Protein AF-A0A1G8Y0K4-F1 (afdb_monomer_lite)

Sequence (99 aa):
MKITPTVEVKCDCKIPFQSELEHHLEQLISRPENPSNFQTAANLKSLAAVLHHRLIFIKVTHPIKDMRPRLLKKVKQLLNKDLVGTIKGTKNEITLILL

Secondary structure (DSSP, 8-state):
------EEEE-SS--TTHHHHHHHHHHHHH-TTS------HHHHHHHHHHHTT--EEEEEES-GGG--HHHHHHHHHHHT--EEEEEE-STTEEEEEE-

pLDDT: mean 72.32, std 9.12, range [39.97, 83.25]

Structure (mmCIF, N/CA/C/O backbone):
data_AF-A0A1G8Y0K4-F1
#
_entry.id   AF-A0A1G8Y0K4-F1
#
loop_
_atom_site.group_PDB
_atom_site.id
_atom_site.type_symbol
_atom_site.label_atom_id
_atom_site.label_alt_id
_atom_site.label_comp_id
_atom_site.label_asym_id
_atom_site.label_entity_id
_atom_site.label_seq_id
_atom_site.pdbx_PDB_ins_code
_atom_site.Cartn_x
_atom_site.Cartn_y
_atom_site.Cartn_z
_atom_site.occupancy
_atom_site.B_iso_or_equiv
_atom_site.auth_seq_id
_atom_site.auth_comp_id
_atom_site.auth_asym_id
_atom_site.auth_atom_id
_atom_site.pdbx_PDB_model_num
ATOM 1 N N . MET A 1 1 ? 23.669 1.236 -10.462 1.00 39.97 1 MET A N 1
ATOM 2 C CA . MET A 1 1 ? 22.798 2.189 -9.736 1.00 39.97 1 MET A CA 1
ATOM 3 C C . MET A 1 1 ? 21.868 1.403 -8.827 1.00 39.97 1 MET A C 1
ATOM 5 O O . MET A 1 1 ? 21.197 0.508 -9.325 1.00 39.97 1 MET A O 1
ATOM 9 N N . LYS A 1 2 ? 21.847 1.684 -7.518 1.00 42.81 2 LYS A N 1
ATOM 10 C CA . LYS A 1 2 ? 20.784 1.177 -6.636 1.00 42.81 2 LYS A CA 1
ATOM 11 C C . LYS A 1 2 ? 19.544 2.034 -6.893 1.00 42.81 2 LYS A C 1
ATOM 13 O O . LYS A 1 2 ? 19.616 3.246 -6.735 1.00 42.81 2 LYS A O 1
ATOM 18 N N . ILE A 1 3 ? 18.461 1.422 -7.361 1.00 52.12 3 ILE A N 1
ATOM 19 C CA . ILE A 1 3 ? 17.169 2.099 -7.500 1.00 52.12 3 ILE A CA 1
ATOM 20 C C . ILE A 1 3 ? 16.572 2.160 -6.096 1.00 52.12 3 ILE A C 1
ATOM 22 O O . ILE A 1 3 ? 16.275 1.114 -5.518 1.00 52.12 3 ILE A O 1
ATOM 26 N N . THR A 1 4 ? 16.450 3.361 -5.535 1.00 54.88 4 THR A N 1
ATOM 27 C CA . THR A 1 4 ? 15.711 3.572 -4.287 1.00 54.88 4 THR A CA 1
ATOM 28 C C . THR A 1 4 ? 14.223 3.587 -4.633 1.00 54.88 4 THR A C 1
ATOM 30 O O . THR A 1 4 ? 13.824 4.399 -5.471 1.00 54.88 4 THR A O 1
ATOM 33 N N . PRO A 1 5 ? 13.402 2.685 -4.073 1.00 60.75 5 PRO A N 1
ATOM 34 C CA . PRO A 1 5 ? 11.965 2.739 -4.285 1.00 60.75 5 PRO A CA 1
ATOM 35 C C . PRO A 1 5 ? 11.416 3.993 -3.610 1.00 60.75 5 PRO A C 1
ATOM 37 O O . PRO A 1 5 ? 11.795 4.306 -2.488 1.00 60.75 5 PRO A O 1
ATOM 40 N N . THR A 1 6 ? 10.539 4.699 -4.313 1.00 65.81 6 THR A N 1
ATOM 41 C CA . THR A 1 6 ? 9.817 5.859 -3.784 1.00 65.81 6 THR A CA 1
ATOM 42 C C . THR A 1 6 ? 8.343 5.503 -3.721 1.00 65.81 6 THR A C 1
ATOM 44 O O . THR A 1 6 ? 7.821 4.921 -4.683 1.00 65.81 6 THR A O 1
ATOM 47 N N . VAL A 1 7 ? 7.695 5.836 -2.605 1.00 69.56 7 VAL A N 1
ATOM 48 C CA . VAL A 1 7 ? 6.248 5.685 -2.431 1.00 69.56 7 VAL A CA 1
ATOM 49 C C . VAL A 1 7 ? 5.589 7.046 -2.272 1.00 69.56 7 VAL A C 1
ATOM 51 O O . VAL A 1 7 ? 6.026 7.862 -1.474 1.00 69.56 7 VAL A O 1
ATOM 54 N N . GLU A 1 8 ? 4.511 7.273 -3.018 1.00 71.44 8 GLU A N 1
ATOM 55 C CA . GLU A 1 8 ? 3.654 8.452 -2.862 1.00 71.44 8 GLU A CA 1
ATOM 56 C C . GLU A 1 8 ? 2.218 7.984 -2.626 1.00 71.44 8 GLU A C 1
ATOM 58 O O . GLU A 1 8 ? 1.685 7.196 -3.418 1.00 71.44 8 GLU A O 1
ATOM 63 N N . VAL A 1 9 ? 1.594 8.467 -1.547 1.00 73.06 9 VAL A N 1
ATOM 64 C CA . VAL A 1 9 ? 0.190 8.184 -1.223 1.00 73.06 9 VAL A CA 1
ATOM 65 C C . VAL A 1 9 ? -0.660 9.425 -1.502 1.00 73.06 9 VAL A C 1
ATOM 67 O O . VAL A 1 9 ? -0.475 10.461 -0.868 1.00 73.06 9 VAL A O 1
ATOM 70 N N . LYS A 1 10 ? -1.627 9.326 -2.426 1.00 71.19 10 LYS A N 1
ATOM 71 C CA . LYS A 1 10 ? -2.606 10.402 -2.687 1.00 71.19 10 LYS A CA 1
ATOM 72 C C . LYS A 1 10 ? -3.992 10.025 -2.160 1.00 71.19 10 LYS A C 1
ATOM 74 O O . LYS A 1 10 ? -4.531 8.985 -2.539 1.00 71.19 10 LYS A O 1
ATOM 79 N N . CYS A 1 11 ? -4.553 10.892 -1.316 1.00 68.50 11 CYS A N 1
ATOM 80 C CA . CYS A 1 11 ? -5.931 10.868 -0.810 1.00 68.50 11 CYS A CA 1
ATOM 81 C C . CYS A 1 11 ? -6.504 12.293 -0.856 1.00 68.50 11 CYS A C 1
ATOM 83 O O . CYS A 1 11 ? -5.761 13.248 -0.636 1.00 68.50 11 CYS A O 1
ATOM 85 N N . ASP A 1 12 ? -7.825 12.444 -0.987 1.00 67.25 12 ASP A N 1
ATOM 86 C CA . ASP A 1 12 ? -8.538 13.720 -0.758 1.00 67.25 12 ASP A CA 1
ATOM 87 C C . ASP A 1 12 ? -8.577 14.135 0.734 1.00 67.25 12 ASP A C 1
ATOM 89 O O . ASP A 1 12 ? -9.383 14.960 1.162 1.00 67.25 12 ASP A O 1
ATOM 93 N N . CYS A 1 13 ? -7.740 13.518 1.566 1.00 69.06 13 CYS A N 1
ATOM 94 C CA . CYS A 1 13 ? -7.737 13.609 3.014 1.00 69.06 13 CYS A CA 1
ATOM 95 C C . CYS A 1 13 ? -6.305 13.761 3.538 1.00 69.06 13 CYS A C 1
ATOM 97 O O . CYS A 1 13 ? -5.371 13.168 2.999 1.00 69.06 13 CYS A O 1
ATOM 99 N N . LYS A 1 14 ? -6.122 14.519 4.627 1.00 70.81 14 LYS A N 1
ATOM 100 C CA . LYS A 1 14 ? -4.835 14.553 5.333 1.00 70.81 14 LYS A CA 1
ATOM 101 C C . LYS A 1 14 ? -4.687 13.280 6.161 1.00 70.81 14 LYS A C 1
ATOM 103 O O . LYS A 1 14 ? -5.452 13.070 7.100 1.00 70.81 14 LYS A O 1
ATOM 108 N N . ILE A 1 15 ? -3.700 12.450 5.827 1.00 78.00 15 ILE A N 1
ATOM 109 C CA . ILE A 1 15 ? -3.330 11.280 6.628 1.00 78.00 15 ILE A CA 1
ATOM 110 C C . ILE A 1 15 ? -2.382 11.770 7.738 1.00 78.00 15 ILE A C 1
ATOM 112 O O . ILE A 1 15 ? -1.289 12.241 7.426 1.00 78.00 15 ILE A O 1
ATOM 116 N N . PRO A 1 16 ? -2.756 11.679 9.028 1.00 72.31 16 PRO A N 1
ATOM 117 C CA . PRO A 1 16 ? -1.987 12.288 10.120 1.00 72.31 16 PRO A CA 1
ATOM 118 C C . PRO A 1 16 ? -0.575 11.705 10.311 1.00 72.31 16 PRO A C 1
ATOM 120 O O . PRO A 1 16 ? 0.262 12.337 10.943 1.00 72.31 16 PRO A O 1
ATOM 123 N N . PHE A 1 17 ? -0.293 10.535 9.737 1.00 77.25 17 PHE A N 1
ATOM 124 C CA . PHE A 1 17 ? 1.000 9.842 9.779 1.00 77.25 17 PHE A CA 1
ATOM 125 C C . PHE A 1 17 ? 1.461 9.433 8.367 1.00 77.25 17 PHE A C 1
ATOM 127 O O . PHE A 1 17 ? 2.040 8.366 8.170 1.00 77.25 17 PHE A O 1
ATOM 134 N N . GLN A 1 18 ? 1.182 10.273 7.360 1.00 79.88 18 GLN A N 1
ATOM 135 C CA . GLN A 1 18 ? 1.498 9.989 5.954 1.00 79.88 18 GLN A CA 1
ATOM 136 C C . GLN A 1 18 ? 2.957 9.556 5.742 1.00 79.88 18 GLN A C 1
ATOM 138 O O . GLN A 1 18 ? 3.195 8.527 5.119 1.00 79.88 18 GLN A O 1
ATOM 143 N N . SER A 1 19 ? 3.921 10.281 6.314 1.00 82.00 19 SER A N 1
ATOM 144 C CA . SER A 1 19 ? 5.348 9.970 6.157 1.00 82.00 19 SER A CA 1
ATOM 145 C C . SER A 1 19 ? 5.745 8.627 6.785 1.00 82.00 19 SER A C 1
ATOM 147 O O . SER A 1 19 ? 6.596 7.922 6.250 1.00 82.00 19 SER A O 1
ATOM 149 N N . GLU A 1 20 ? 5.118 8.237 7.899 1.00 79.81 20 GLU A N 1
ATOM 150 C CA . GLU A 1 20 ? 5.347 6.933 8.542 1.00 79.81 20 GLU A CA 1
ATOM 151 C C . GLU A 1 20 ? 4.762 5.794 7.694 1.00 79.81 20 GLU A C 1
ATOM 153 O O . GLU A 1 20 ? 5.395 4.751 7.518 1.00 79.81 20 GLU A O 1
ATOM 158 N N . LEU A 1 21 ? 3.574 6.014 7.117 1.00 79.38 21 LEU A N 1
ATOM 159 C CA . LEU A 1 21 ? 2.934 5.081 6.192 1.00 79.38 21 LEU A CA 1
ATOM 160 C C . LEU A 1 21 ? 3.772 4.885 4.921 1.00 79.38 21 LEU A C 1
ATOM 162 O O . LEU A 1 21 ? 4.002 3.746 4.517 1.00 79.38 21 LEU A O 1
ATOM 166 N N . GLU A 1 22 ? 4.244 5.974 4.312 1.00 80.12 22 GLU A N 1
ATOM 167 C CA . GLU A 1 22 ? 5.122 5.943 3.136 1.00 80.12 22 GLU A CA 1
ATOM 168 C C . GLU A 1 22 ? 6.415 5.187 3.444 1.00 80.12 22 GLU A C 1
ATOM 170 O O . GLU A 1 22 ? 6.755 4.244 2.729 1.00 80.12 22 GLU A O 1
ATOM 175 N N . HIS A 1 23 ? 7.070 5.497 4.567 1.00 81.88 23 HIS A N 1
ATOM 176 C CA . HIS A 1 23 ? 8.283 4.802 4.991 1.00 81.88 23 HIS A CA 1
ATOM 177 C C . HIS A 1 23 ? 8.059 3.297 5.195 1.00 81.88 23 HIS A C 1
ATOM 179 O O . HIS A 1 23 ? 8.862 2.463 4.768 1.00 81.88 23 HIS A O 1
ATOM 185 N N . HIS A 1 24 ? 6.949 2.920 5.829 1.00 80.38 24 HIS A N 1
ATOM 186 C CA . HIS A 1 24 ? 6.609 1.521 6.045 1.00 80.38 24 HIS A CA 1
ATOM 187 C C . HIS A 1 24 ? 6.337 0.778 4.726 1.00 80.38 24 HIS A C 1
ATOM 189 O O . HIS A 1 24 ? 6.822 -0.340 4.528 1.00 80.38 24 HIS A O 1
ATOM 195 N N . LEU A 1 25 ? 5.613 1.405 3.794 1.00 78.81 25 LEU A N 1
ATOM 196 C CA . LEU A 1 25 ? 5.376 0.861 2.455 1.00 78.81 25 LEU A CA 1
ATOM 197 C C . LEU A 1 25 ? 6.684 0.717 1.665 1.00 78.81 25 LEU A C 1
ATOM 199 O O . LEU A 1 25 ? 6.903 -0.323 1.043 1.00 78.81 25 LEU A O 1
ATOM 203 N N . GLU A 1 26 ? 7.588 1.696 1.736 1.00 78.56 26 GLU A N 1
ATOM 204 C CA . GLU A 1 26 ? 8.921 1.614 1.129 1.00 78.56 26 GLU A CA 1
ATOM 205 C C . GLU A 1 26 ? 9.733 0.443 1.686 1.00 78.56 26 GLU A C 1
ATOM 207 O O . GLU A 1 26 ? 10.362 -0.295 0.919 1.00 78.56 26 GLU A O 1
ATOM 212 N N . GLN A 1 27 ? 9.688 0.214 3.003 1.00 78.06 27 GLN A N 1
ATOM 213 C CA . GLN A 1 27 ? 10.331 -0.948 3.618 1.00 78.06 27 GLN A CA 1
ATOM 214 C C . GLN A 1 27 ? 9.702 -2.266 3.151 1.00 78.06 27 GLN A C 1
ATOM 216 O O . GLN A 1 27 ? 10.436 -3.200 2.822 1.00 78.06 27 GLN A O 1
ATOM 221 N N . LEU A 1 28 ? 8.369 -2.341 3.060 1.00 76.12 28 LEU A N 1
ATOM 222 C CA . LEU A 1 28 ? 7.655 -3.519 2.557 1.00 76.12 28 LEU A CA 1
ATOM 223 C C . LEU A 1 28 ? 8.000 -3.837 1.096 1.00 76.12 28 LEU A C 1
ATOM 225 O O . LEU A 1 28 ? 8.152 -5.008 0.748 1.00 76.12 28 LEU A O 1
ATOM 229 N N . ILE A 1 29 ? 8.132 -2.814 0.251 1.00 74.56 29 ILE A N 1
ATOM 230 C CA . ILE A 1 29 ? 8.496 -2.959 -1.165 1.00 74.56 29 ILE A CA 1
ATOM 231 C C . ILE A 1 29 ? 9.966 -3.366 -1.300 1.00 74.56 29 ILE A C 1
ATOM 233 O O . ILE A 1 29 ? 10.283 -4.282 -2.054 1.00 74.56 29 ILE A O 1
ATOM 237 N N . SER A 1 30 ? 10.858 -2.731 -0.536 1.00 74.94 30 SER A N 1
ATOM 238 C CA . SER A 1 30 ? 1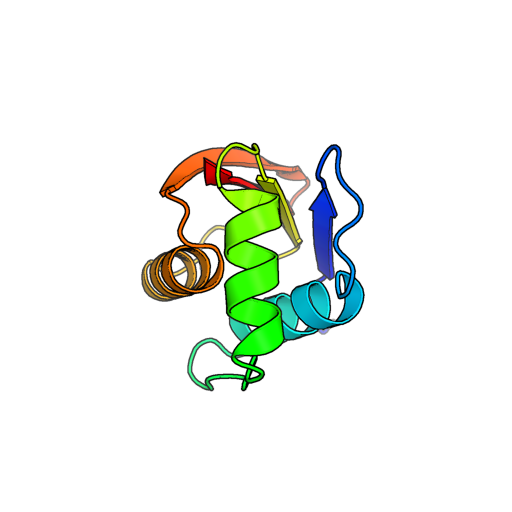2.299 -3.009 -0.568 1.00 74.94 30 SER A CA 1
ATOM 239 C C . SER A 1 30 ? 12.658 -4.379 0.007 1.00 74.94 30 SER A C 1
ATOM 241 O O . SER A 1 30 ? 13.625 -5.007 -0.424 1.00 74.94 30 SER A O 1
ATOM 243 N N . ARG A 1 31 ? 11.941 -4.816 1.049 1.00 72.06 31 ARG A N 1
ATOM 244 C CA . ARG A 1 31 ? 12.249 -6.009 1.851 1.00 72.06 31 ARG A CA 1
ATOM 245 C C . ARG A 1 31 ? 10.957 -6.738 2.251 1.00 72.06 31 ARG A C 1
ATOM 247 O O . ARG A 1 31 ? 10.625 -6.796 3.432 1.00 72.06 31 ARG A O 1
ATOM 254 N N . PRO A 1 32 ? 10.243 -7.370 1.303 1.00 63.75 32 PRO A N 1
ATOM 255 C CA . PRO A 1 32 ? 8.965 -8.033 1.576 1.00 63.75 32 PRO A CA 1
ATOM 256 C C . PRO A 1 32 ? 9.076 -9.223 2.544 1.00 63.75 32 PRO A C 1
ATOM 258 O O . PRO A 1 32 ? 8.066 -9.633 3.118 1.00 63.75 32 PRO A O 1
ATOM 261 N N . GLU A 1 33 ? 10.281 -9.767 2.739 1.00 63.53 33 GLU A N 1
ATOM 262 C CA . GLU A 1 33 ? 10.604 -10.832 3.702 1.00 63.53 33 GLU A CA 1
ATOM 263 C C . GLU A 1 33 ? 10.564 -10.334 5.160 1.00 63.53 33 GLU A C 1
ATOM 265 O O . GLU A 1 33 ? 10.321 -11.120 6.070 1.00 63.53 33 GLU A O 1
ATOM 270 N N . ASN A 1 34 ? 10.768 -9.032 5.393 1.00 59.69 34 ASN A N 1
ATOM 271 C CA . ASN A 1 34 ? 10.940 -8.472 6.728 1.00 59.69 34 ASN A CA 1
ATOM 272 C C . ASN A 1 34 ? 9.723 -7.603 7.080 1.00 59.69 34 ASN A C 1
ATOM 274 O O . ASN A 1 34 ? 9.510 -6.570 6.439 1.00 59.69 34 ASN A O 1
ATOM 278 N N . PRO A 1 35 ? 8.864 -8.011 8.030 1.00 54.62 35 PRO A N 1
ATOM 279 C CA . PRO A 1 35 ? 7.768 -7.168 8.468 1.00 54.62 35 PRO A CA 1
ATOM 280 C C . PRO A 1 35 ? 8.362 -5.961 9.194 1.00 54.62 35 PRO A C 1
ATOM 282 O O . PRO A 1 35 ? 8.790 -6.041 10.338 1.00 54.62 35 PRO A O 1
ATOM 285 N N . SER A 1 36 ? 8.411 -4.829 8.499 1.00 55.84 36 SER A N 1
ATOM 286 C CA . SER A 1 36 ? 8.488 -3.536 9.161 1.00 55.84 36 SER A CA 1
ATOM 287 C C . SER A 1 36 ? 7.325 -3.450 10.161 1.00 55.84 36 SER A C 1
ATOM 289 O O . SER A 1 36 ? 6.222 -3.922 9.884 1.00 55.84 36 SER A O 1
ATOM 291 N N . ASN A 1 37 ? 7.557 -2.920 11.354 1.00 59.44 37 ASN A N 1
ATOM 292 C CA . ASN A 1 37 ? 6.512 -2.823 12.365 1.00 59.44 37 ASN A CA 1
ATOM 293 C C . ASN A 1 37 ? 5.772 -1.494 12.192 1.00 59.44 37 ASN A C 1
ATOM 295 O O . ASN A 1 37 ? 6.125 -0.509 12.829 1.00 59.44 37 ASN A O 1
ATOM 299 N N . PHE A 1 38 ? 4.719 -1.465 11.367 1.00 65.38 38 PHE A N 1
ATOM 300 C CA . PHE A 1 38 ? 3.697 -0.412 11.452 1.00 65.38 38 PHE A CA 1
ATOM 301 C C . PHE A 1 38 ? 2.838 -0.688 12.688 1.00 65.38 38 PHE A C 1
ATOM 303 O O . PHE A 1 38 ? 1.754 -1.263 12.607 1.00 65.38 38 PHE A O 1
ATOM 310 N N . GLN A 1 39 ? 3.403 -0.431 13.867 1.00 60.72 39 GLN A N 1
ATOM 311 C CA . GLN A 1 39 ? 2.869 -0.927 15.133 1.00 60.72 39 GLN A CA 1
ATOM 312 C C . GLN A 1 39 ? 2.579 0.197 16.118 1.00 60.72 39 GLN A C 1
ATOM 314 O O . GLN A 1 39 ? 3.126 0.252 17.215 1.00 60.72 39 GLN A O 1
ATOM 319 N N . THR A 1 40 ? 1.580 1.009 15.798 1.00 63.53 40 THR A N 1
ATOM 320 C CA . THR A 1 40 ? 0.678 1.443 16.865 1.00 63.53 40 THR A CA 1
ATOM 321 C C . THR A 1 40 ? -0.748 1.048 16.497 1.00 63.53 40 THR A C 1
ATOM 323 O O . THR A 1 40 ? -1.251 1.327 15.408 1.00 63.53 40 THR A O 1
ATOM 326 N N . ALA A 1 41 ? -1.430 0.366 17.421 1.00 59.97 41 ALA A N 1
ATOM 327 C CA . ALA A 1 41 ? -2.845 0.024 17.266 1.00 59.97 41 ALA A CA 1
ATOM 328 C C . ALA A 1 41 ? -3.717 1.284 17.073 1.00 59.97 41 ALA A C 1
ATOM 330 O O . ALA A 1 41 ? -4.764 1.227 16.428 1.00 59.97 41 ALA A O 1
ATOM 331 N N . ALA A 1 42 ? -3.256 2.426 17.597 1.00 64.38 42 ALA A N 1
ATOM 332 C CA . ALA A 1 42 ? -3.847 3.740 17.381 1.00 64.38 42 ALA A CA 1
ATOM 333 C C . ALA A 1 42 ? -3.746 4.195 15.912 1.00 64.38 42 ALA A C 1
ATOM 335 O O . ALA A 1 42 ? -4.758 4.628 15.353 1.00 64.38 42 ALA A O 1
ATOM 336 N N . ASN A 1 43 ? -2.586 4.030 15.261 1.00 72.69 43 ASN A N 1
ATOM 337 C CA . ASN A 1 43 ? -2.412 4.382 13.849 1.00 72.69 43 ASN A CA 1
ATOM 338 C C . ASN A 1 43 ? -3.260 3.483 12.951 1.00 72.69 43 ASN A C 1
ATOM 340 O O . ASN A 1 43 ? -3.924 3.997 12.064 1.00 72.69 43 ASN A O 1
ATOM 344 N N . LEU A 1 44 ? -3.335 2.172 13.213 1.00 70.62 44 LEU A N 1
ATOM 345 C CA . LEU A 1 44 ? -4.158 1.250 12.413 1.00 70.62 44 LEU A CA 1
ATOM 346 C C . LEU A 1 44 ? -5.659 1.566 12.482 1.00 70.62 44 LEU A C 1
ATOM 348 O O . LEU A 1 44 ? -6.325 1.604 11.449 1.00 70.62 44 LEU A O 1
ATOM 352 N N . LYS A 1 45 ? -6.201 1.837 13.678 1.00 71.44 45 LYS A N 1
ATOM 353 C CA . LYS A 1 45 ? -7.613 2.237 13.827 1.00 71.44 45 LYS A CA 1
ATOM 354 C C . LYS A 1 45 ? -7.899 3.571 13.137 1.00 71.44 45 LYS A C 1
ATOM 356 O O . LYS A 1 45 ? -8.909 3.702 12.451 1.00 71.44 45 LYS A O 1
ATOM 361 N N . SER A 1 46 ? -6.994 4.537 13.287 1.00 74.56 46 SER A N 1
ATOM 362 C CA . SER A 1 46 ? -7.114 5.851 12.649 1.00 74.56 46 SER A CA 1
ATOM 363 C C . SER A 1 46 ? -6.994 5.752 11.126 1.00 74.56 46 SER A C 1
ATOM 365 O O . SER A 1 46 ? -7.748 6.396 10.404 1.00 74.56 46 SER A O 1
ATOM 367 N N . LEU A 1 47 ? -6.103 4.890 10.631 1.00 77.31 47 LEU A N 1
ATOM 368 C CA . LEU A 1 47 ? -5.915 4.603 9.213 1.00 77.31 47 LEU A CA 1
ATOM 369 C C . LEU A 1 47 ? -7.183 4.002 8.613 1.00 77.31 47 LEU A C 1
ATOM 371 O O . LEU A 1 47 ? -7.696 4.514 7.623 1.00 77.31 47 LEU A O 1
ATOM 375 N N . ALA A 1 48 ? -7.725 2.966 9.256 1.00 74.31 48 ALA A N 1
ATOM 376 C CA . ALA A 1 48 ? -8.962 2.329 8.829 1.00 74.31 48 ALA A CA 1
ATOM 377 C C . ALA A 1 48 ? -10.124 3.333 8.782 1.00 74.31 48 ALA A C 1
ATOM 379 O O . ALA A 1 48 ? -10.848 3.367 7.792 1.00 74.31 48 ALA A O 1
ATOM 380 N N . ALA A 1 49 ? -10.266 4.196 9.794 1.00 76.00 49 ALA A N 1
ATOM 381 C CA . ALA A 1 49 ? -11.316 5.215 9.831 1.00 76.00 49 ALA A CA 1
ATOM 382 C C . ALA A 1 49 ? -11.181 6.260 8.707 1.00 76.00 49 ALA A C 1
ATOM 384 O O . ALA A 1 49 ? -12.169 6.600 8.059 1.00 76.00 49 ALA A O 1
ATOM 385 N N . VAL A 1 50 ? -9.964 6.747 8.444 1.00 75.88 50 VAL A N 1
ATOM 386 C CA . VAL A 1 50 ? -9.701 7.747 7.394 1.00 75.88 50 VAL A CA 1
ATOM 387 C C . VAL A 1 50 ? -9.905 7.157 5.995 1.00 75.88 50 VAL A C 1
ATOM 389 O O . VAL A 1 50 ? -10.398 7.839 5.094 1.00 75.88 50 VAL A O 1
ATOM 392 N N . LEU A 1 51 ? -9.555 5.884 5.811 1.00 77.75 51 LEU A N 1
ATOM 393 C CA . LEU A 1 51 ? -9.541 5.237 4.506 1.00 77.75 51 LEU A CA 1
ATOM 394 C C . LEU A 1 51 ? -10.826 4.479 4.158 1.00 77.75 51 LEU A C 1
ATOM 396 O O . LEU A 1 51 ? -11.037 4.230 2.977 1.00 77.75 51 LEU A O 1
ATOM 400 N N . HIS A 1 52 ? -11.694 4.133 5.116 1.00 74.50 52 HIS A N 1
ATOM 401 C CA . HIS A 1 52 ? -12.813 3.187 4.942 1.00 74.50 52 HIS A CA 1
ATOM 402 C C . HIS A 1 52 ? -13.610 3.355 3.631 1.00 74.50 52 HIS A C 1
ATOM 404 O O . HIS A 1 52 ? -13.861 2.377 2.938 1.00 74.50 52 HIS A O 1
ATOM 410 N N . HIS A 1 53 ? -13.915 4.591 3.220 1.00 71.94 53 HIS A N 1
ATOM 411 C CA . HIS A 1 53 ? -14.677 4.888 1.994 1.00 71.94 53 HIS A CA 1
ATOM 412 C C . HIS A 1 53 ? -13.900 5.694 0.942 1.00 71.94 53 HIS A C 1
ATOM 414 O O . HIS A 1 53 ? -14.498 6.381 0.115 1.00 71.94 53 HIS A O 1
ATOM 420 N N . ARG A 1 54 ? -12.565 5.684 0.990 1.00 76.38 54 ARG A N 1
ATOM 421 C CA . ARG A 1 54 ? -11.723 6.515 0.118 1.00 76.38 54 ARG A CA 1
ATOM 422 C C . ARG A 1 54 ? -10.986 5.689 -0.924 1.00 76.38 54 ARG A C 1
ATOM 424 O O . ARG A 1 54 ? -10.513 4.596 -0.629 1.00 76.38 54 ARG A O 1
AT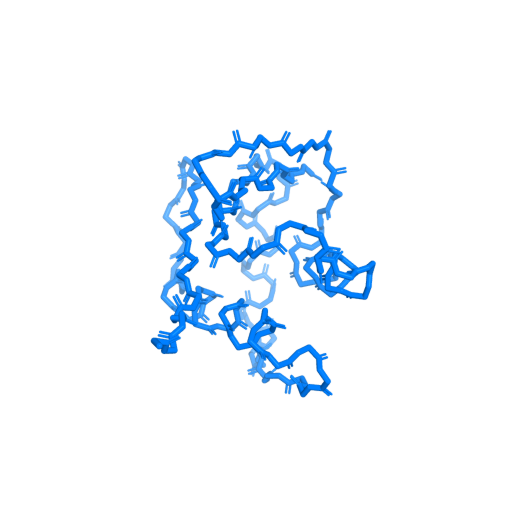OM 431 N N . LEU A 1 55 ? -10.861 6.243 -2.125 1.00 77.69 55 LEU A N 1
ATOM 432 C CA . LEU A 1 55 ? -9.925 5.747 -3.128 1.00 77.69 55 LEU A CA 1
ATOM 433 C C . LEU A 1 55 ? -8.507 6.124 -2.706 1.00 77.69 55 LEU A C 1
ATOM 435 O O . LEU A 1 55 ? -8.261 7.263 -2.306 1.00 77.69 55 LEU A O 1
ATOM 439 N N . ILE A 1 56 ? -7.587 5.168 -2.794 1.00 77.31 56 ILE A N 1
ATOM 440 C CA . ILE A 1 56 ? -6.177 5.388 -2.472 1.00 77.31 56 ILE A CA 1
ATOM 441 C C . ILE A 1 56 ? -5.337 5.078 -3.691 1.00 77.31 56 ILE A C 1
ATOM 443 O O . ILE A 1 56 ? -5.460 4.008 -4.289 1.00 77.31 56 ILE A O 1
ATOM 447 N N . PHE A 1 57 ? -4.433 5.999 -3.999 1.00 80.19 57 PHE A N 1
ATOM 448 C CA . PHE A 1 57 ? -3.427 5.815 -5.028 1.00 80.19 57 PHE A CA 1
ATOM 449 C C . PHE A 1 57 ? -2.070 5.638 -4.364 1.00 80.19 57 PHE A C 1
ATOM 451 O O . PHE A 1 57 ? -1.624 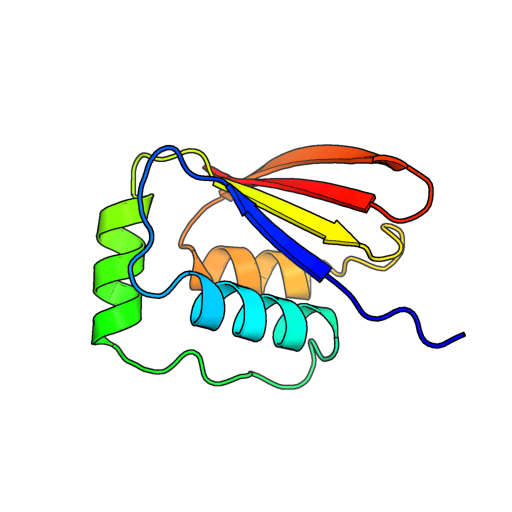6.523 -3.635 1.00 80.19 57 PHE A O 1
ATOM 458 N N . ILE A 1 58 ? -1.420 4.506 -4.628 1.00 79.50 58 ILE A N 1
ATOM 459 C CA . ILE A 1 58 ? -0.051 4.243 -4.177 1.00 79.50 58 ILE A CA 1
ATOM 460 C C . ILE A 1 58 ? 0.840 4.194 -5.400 1.00 79.50 58 ILE A C 1
ATOM 462 O O . ILE A 1 58 ? 0.772 3.245 -6.184 1.00 79.50 58 ILE A O 1
ATOM 466 N N . LYS A 1 59 ? 1.679 5.211 -5.571 1.00 80.75 59 LYS A N 1
ATOM 467 C CA . LYS A 1 59 ? 2.711 5.200 -6.603 1.00 80.75 59 LYS A CA 1
ATOM 468 C C . LYS A 1 59 ? 3.916 4.424 -6.087 1.00 80.75 59 LYS A C 1
ATOM 470 O O . LYS A 1 59 ? 4.378 4.685 -4.984 1.00 80.75 59 LYS A O 1
ATOM 475 N N . VAL A 1 60 ? 4.414 3.483 -6.880 1.00 76.25 60 VAL A N 1
ATOM 476 C CA . VAL A 1 60 ? 5.594 2.675 -6.572 1.00 76.25 60 VAL A CA 1
ATOM 477 C C . VAL A 1 60 ? 6.554 2.732 -7.750 1.00 76.25 60 VAL A C 1
ATOM 479 O O . VAL A 1 60 ? 6.192 2.371 -8.872 1.00 76.25 60 VAL A O 1
ATOM 482 N N . THR A 1 61 ? 7.792 3.142 -7.488 1.00 74.38 61 THR A N 1
ATOM 483 C CA . THR A 1 61 ? 8.870 3.152 -8.487 1.00 74.38 61 THR A CA 1
ATOM 484 C C . THR A 1 61 ? 9.682 1.854 -8.397 1.00 74.38 61 THR A C 1
ATOM 486 O O . THR A 1 61 ? 10.784 1.819 -7.844 1.00 74.38 61 THR A O 1
ATOM 489 N N . HIS A 1 62 ? 9.117 0.747 -8.888 1.00 67.12 62 HIS A N 1
ATOM 490 C CA . HIS A 1 62 ? 9.785 -0.554 -8.948 1.00 67.12 62 HIS A CA 1
ATOM 491 C C . HIS A 1 62 ? 9.426 -1.341 -10.226 1.00 67.12 62 HIS A C 1
ATOM 493 O O . HIS A 1 62 ? 8.329 -1.164 -10.762 1.00 67.12 62 HIS A O 1
ATOM 499 N N . PRO A 1 63 ? 10.309 -2.226 -10.740 1.00 57.94 63 PRO A N 1
ATOM 500 C CA . PRO A 1 63 ? 10.002 -3.043 -11.912 1.00 57.94 63 PRO A CA 1
ATOM 501 C C . PRO A 1 63 ? 8.753 -3.907 -11.674 1.00 57.94 63 PRO A C 1
ATOM 503 O O . PRO A 1 63 ? 8.747 -4.813 -10.845 1.00 57.94 63 PRO A O 1
ATOM 506 N N . ILE A 1 64 ? 7.687 -3.641 -12.435 1.00 54.06 64 ILE A N 1
ATOM 507 C CA . ILE A 1 64 ? 6.363 -4.279 -12.281 1.00 54.06 64 ILE A CA 1
ATOM 508 C C . ILE A 1 64 ? 6.426 -5.807 -12.382 1.00 54.06 64 ILE A C 1
ATOM 510 O O . ILE A 1 64 ? 5.631 -6.495 -11.744 1.00 54.06 64 ILE A O 1
ATOM 514 N N . LYS A 1 65 ? 7.382 -6.345 -13.152 1.00 55.19 65 LYS A N 1
ATOM 515 C CA . LYS A 1 65 ? 7.550 -7.796 -13.323 1.00 55.19 65 LYS A CA 1
ATOM 516 C C . LYS A 1 65 ? 7.758 -8.539 -11.997 1.00 55.19 65 LYS A C 1
ATOM 518 O O . LYS A 1 65 ? 7.441 -9.721 -11.940 1.00 55.19 65 LYS A O 1
ATOM 523 N N . ASP A 1 66 ? 8.198 -7.845 -10.946 1.00 56.19 66 ASP A N 1
ATOM 524 C CA . ASP A 1 66 ? 8.529 -8.440 -9.651 1.00 56.19 66 ASP A CA 1
ATOM 525 C C . ASP A 1 66 ? 7.567 -8.057 -8.518 1.00 56.19 66 ASP A C 1
ATOM 527 O O . ASP A 1 66 ? 7.843 -8.358 -7.353 1.00 56.19 66 ASP A O 1
ATOM 531 N N . MET A 1 67 ? 6.422 -7.420 -8.804 1.00 63.25 67 MET A N 1
ATOM 532 C CA . MET A 1 67 ? 5.448 -7.095 -7.756 1.00 63.25 67 MET A CA 1
ATOM 533 C C . MET A 1 67 ? 4.714 -8.370 -7.304 1.00 63.25 67 MET A C 1
ATOM 535 O O . MET A 1 67 ? 3.659 -8.746 -7.810 1.00 63.25 67 MET A O 1
ATOM 539 N N . ARG A 1 68 ? 5.336 -9.094 -6.367 1.00 67.25 68 ARG A N 1
ATOM 540 C CA . ARG A 1 68 ? 4.903 -10.426 -5.923 1.00 67.25 68 ARG A CA 1
ATOM 541 C C . ARG A 1 68 ? 3.500 -10.369 -5.293 1.00 67.25 68 ARG A C 1
ATOM 543 O O . ARG A 1 68 ? 3.248 -9.476 -4.482 1.00 67.25 68 ARG A O 1
ATOM 550 N N . PRO A 1 69 ? 2.637 -11.384 -5.498 1.00 72.00 69 PRO A N 1
ATOM 551 C CA . PRO A 1 69 ? 1.322 -11.488 -4.844 1.00 72.00 69 PRO A CA 1
ATOM 552 C C . PRO A 1 69 ? 1.351 -11.314 -3.314 1.00 72.00 69 PRO A C 1
ATOM 554 O O . PRO A 1 69 ? 0.400 -10.823 -2.709 1.00 72.00 69 PRO A O 1
ATOM 557 N N . ARG A 1 70 ? 2.472 -11.672 -2.671 1.00 72.81 70 ARG A N 1
ATOM 558 C CA . ARG A 1 70 ? 2.695 -11.472 -1.230 1.00 72.81 70 ARG A CA 1
ATOM 559 C C . ARG A 1 70 ? 2.701 -9.994 -0.821 1.00 72.81 70 ARG A C 1
ATOM 561 O O . ARG A 1 70 ? 2.169 -9.677 0.237 1.00 72.81 70 ARG A O 1
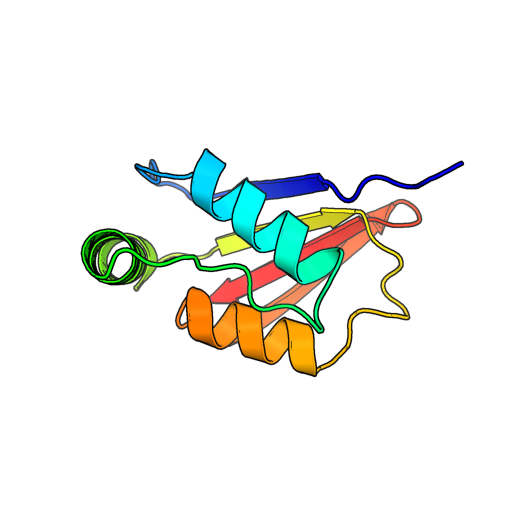ATOM 568 N N . LEU A 1 71 ? 3.277 -9.108 -1.637 1.00 74.62 71 LEU A N 1
ATOM 569 C CA . LEU A 1 71 ? 3.297 -7.667 -1.371 1.00 74.62 71 LEU A CA 1
ATOM 570 C C . LEU A 1 71 ? 1.878 -7.100 -1.437 1.00 74.62 71 LEU A C 1
ATOM 572 O O . LEU A 1 71 ? 1.452 -6.428 -0.505 1.00 74.62 71 LEU A O 1
ATOM 576 N N . LEU A 1 72 ? 1.121 -7.455 -2.479 1.00 75.56 72 LEU A N 1
ATOM 577 C CA . LEU A 1 72 ? -0.277 -7.041 -2.624 1.00 75.56 72 LEU A CA 1
ATOM 578 C C . LEU A 1 72 ? -1.132 -7.504 -1.439 1.00 75.56 72 LEU A C 1
ATOM 580 O O . LEU A 1 72 ? -1.918 -6.726 -0.908 1.00 75.56 72 LEU A O 1
ATOM 584 N N . LYS A 1 73 ? -0.924 -8.737 -0.958 1.00 78.44 73 LYS A N 1
ATOM 585 C CA . LYS A 1 73 ? -1.604 -9.248 0.240 1.00 78.44 73 LYS A CA 1
ATOM 586 C C . LYS A 1 73 ? -1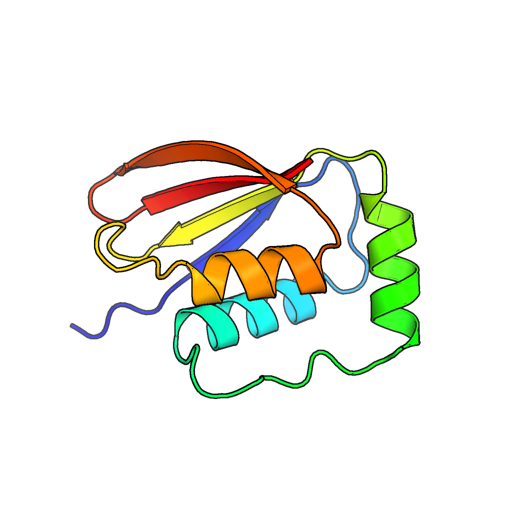.272 -8.428 1.493 1.00 78.44 73 LYS A C 1
ATOM 588 O O . LYS A 1 73 ? -2.178 -8.133 2.265 1.00 78.44 73 LYS A O 1
ATOM 593 N N . LYS A 1 74 ? -0.006 -8.040 1.688 1.00 77.69 74 LYS A N 1
ATOM 594 C CA . LYS A 1 74 ? 0.415 -7.206 2.828 1.00 77.69 74 LYS A CA 1
ATOM 595 C C . LYS A 1 74 ? -0.143 -5.784 2.744 1.00 77.69 74 LYS A C 1
ATOM 597 O O . LYS A 1 74 ? -0.641 -5.280 3.742 1.00 77.69 74 LYS A O 1
ATOM 602 N N . VAL A 1 75 ? -0.123 -5.170 1.560 1.00 78.19 75 VAL A N 1
ATOM 603 C CA . VAL A 1 75 ? -0.718 -3.843 1.324 1.00 78.19 75 VAL A CA 1
ATOM 604 C C . VAL A 1 75 ? -2.225 -3.877 1.594 1.00 78.19 75 VAL A C 1
ATOM 606 O O . VAL A 1 75 ? -2.732 -3.017 2.310 1.00 78.19 75 VAL A O 1
ATOM 609 N N . LYS A 1 76 ? -2.925 -4.920 1.121 1.00 78.75 76 LYS A N 1
ATOM 610 C CA . LYS A 1 76 ? -4.343 -5.154 1.430 1.00 78.75 76 LYS A CA 1
ATOM 611 C C . LYS A 1 76 ? -4.590 -5.292 2.932 1.00 78.75 76 LYS A C 1
ATOM 613 O O . LYS A 1 76 ? -5.515 -4.680 3.441 1.00 78.75 76 LYS A O 1
ATOM 618 N N . GLN A 1 77 ? -3.779 -6.070 3.649 1.00 79.25 77 GLN A N 1
ATOM 619 C CA . GLN A 1 77 ? -3.920 -6.238 5.102 1.00 79.25 77 GLN A CA 1
ATOM 620 C C . GLN A 1 77 ? -3.685 -4.935 5.873 1.00 79.25 77 GLN A C 1
ATOM 622 O O . GLN A 1 77 ? -4.400 -4.662 6.830 1.00 79.25 77 GLN A O 1
ATOM 627 N N . LEU A 1 78 ? -2.700 -4.139 5.454 1.00 78.06 78 LEU A N 1
ATOM 628 C CA . LEU A 1 78 ? -2.354 -2.874 6.098 1.00 78.06 78 LEU A CA 1
ATOM 629 C C . LEU A 1 78 ? -3.446 -1.817 5.911 1.00 78.06 78 LEU A C 1
ATOM 6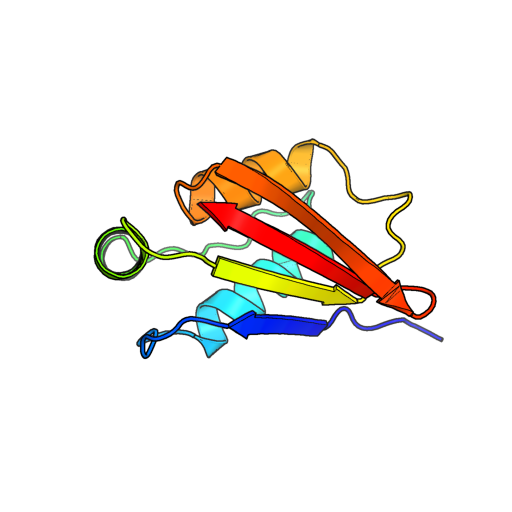31 O O . LEU A 1 78 ? -3.817 -1.130 6.858 1.00 78.06 78 LEU A O 1
ATOM 635 N N . LEU A 1 79 ? -3.933 -1.672 4.679 1.00 78.94 79 LEU A N 1
ATOM 636 C CA . LEU A 1 79 ? -4.877 -0.616 4.312 1.00 78.94 79 LEU A CA 1
ATOM 637 C C . LEU A 1 79 ? -6.335 -1.058 4.418 1.00 78.94 79 LEU A C 1
ATOM 639 O O . LEU A 1 79 ? -7.227 -0.222 4.311 1.00 78.94 79 LEU A O 1
ATOM 643 N N . ASN A 1 80 ? -6.567 -2.356 4.625 1.00 79.00 80 ASN A N 1
ATOM 644 C CA . ASN A 1 80 ? -7.873 -3.003 4.581 1.00 79.00 80 ASN A CA 1
ATOM 645 C C . ASN A 1 80 ? -8.666 -2.639 3.313 1.00 79.00 80 ASN A C 1
ATOM 647 O O . ASN A 1 80 ? -9.850 -2.317 3.384 1.00 79.00 80 ASN A O 1
ATOM 651 N N . LYS A 1 81 ? -7.984 -2.649 2.160 1.00 80.31 81 LYS A N 1
ATOM 652 C CA . LYS A 1 81 ? -8.551 -2.298 0.852 1.00 80.31 81 LYS A CA 1
ATOM 653 C C . LYS A 1 81 ? -8.187 -3.285 -0.233 1.00 80.31 81 LYS A C 1
ATOM 655 O O . LYS A 1 81 ? -7.094 -3.858 -0.229 1.00 80.31 81 LYS A O 1
ATOM 660 N N . ASP A 1 82 ? -9.097 -3.438 -1.180 1.00 80.44 82 ASP A N 1
ATOM 661 C CA . ASP A 1 82 ? -8.915 -4.275 -2.347 1.00 80.44 82 ASP A CA 1
ATOM 662 C C . ASP A 1 82 ? -8.200 -3.519 -3.462 1.00 80.44 82 ASP A C 1
ATOM 664 O O . ASP A 1 82 ? -8.447 -2.343 -3.719 1.00 80.44 82 ASP A O 1
ATOM 668 N N . LEU A 1 83 ? -7.290 -4.215 -4.146 1.00 82.12 83 LEU A N 1
ATOM 669 C CA . LEU A 1 83 ? -6.698 -3.711 -5.377 1.00 82.12 83 LEU A CA 1
ATOM 670 C C . LEU A 1 83 ? -7.748 -3.796 -6.483 1.00 82.12 83 LEU A C 1
ATOM 672 O O . LEU A 1 83 ? -8.071 -4.888 -6.943 1.00 82.12 83 LEU A O 1
ATOM 676 N N . VAL A 1 84 ? -8.242 -2.644 -6.926 1.00 83.25 84 VAL A N 1
ATOM 677 C CA . VAL A 1 84 ? -9.263 -2.552 -7.981 1.00 83.25 84 VAL A CA 1
ATOM 678 C C . VAL A 1 84 ? -8.676 -2.219 -9.348 1.00 83.25 84 VAL A C 1
ATOM 680 O O . VAL A 1 84 ? -9.329 -2.410 -10.369 1.00 83.25 84 VAL A O 1
ATOM 683 N N . GLY A 1 85 ? -7.430 -1.746 -9.395 1.00 81.69 85 GLY A N 1
ATOM 684 C CA . GLY A 1 85 ? -6.773 -1.438 -10.655 1.00 81.69 85 GLY A CA 1
ATOM 685 C C . GLY A 1 85 ? -5.310 -1.067 -10.500 1.00 81.69 85 GLY A C 1
ATOM 686 O O . GLY A 1 85 ? -4.810 -0.817 -9.402 1.00 81.69 85 GLY A O 1
ATOM 687 N N . THR A 1 86 ? -4.617 -1.013 -11.634 1.00 82.56 86 THR A N 1
ATOM 688 C CA . THR A 1 86 ? -3.246 -0.510 -11.707 1.00 82.56 86 THR A CA 1
ATOM 689 C C . THR A 1 86 ? -3.088 0.394 -12.919 1.00 82.56 86 THR A C 1
ATOM 691 O O . THR A 1 86 ? -3.617 0.094 -13.987 1.00 82.56 86 THR A O 1
ATOM 694 N N . ILE A 1 87 ? -2.353 1.492 -12.763 1.00 81.31 87 ILE A N 1
ATOM 695 C CA . ILE A 1 87 ? -1.955 2.373 -13.861 1.00 81.31 87 ILE A CA 1
ATOM 696 C C . ILE A 1 87 ? -0.454 2.207 -14.046 1.00 81.31 87 ILE A C 1
ATOM 698 O O . ILE A 1 87 ? 0.323 2.434 -13.120 1.00 81.31 87 ILE A O 1
ATOM 702 N N . LYS A 1 88 ? -0.035 1.799 -15.242 1.00 79.75 88 LYS A N 1
ATOM 703 C CA . LYS A 1 88 ? 1.381 1.688 -15.590 1.00 79.75 88 LYS A CA 1
ATOM 704 C C . LYS A 1 88 ? 1.911 3.058 -16.019 1.00 79.75 88 LYS A C 1
ATOM 706 O O . LYS A 1 88 ? 1.394 3.642 -16.966 1.00 79.75 88 LYS A O 1
ATOM 711 N N . GLY A 1 89 ? 2.930 3.551 -15.321 1.00 73.94 89 GLY A N 1
ATOM 712 C CA . GLY A 1 89 ? 3.643 4.786 -15.646 1.00 73.94 89 GLY A CA 1
ATOM 713 C C . GLY A 1 89 ? 4.852 4.550 -16.557 1.00 73.94 89 GLY A C 1
ATOM 714 O O . GLY A 1 89 ? 4.918 3.570 -17.306 1.00 73.94 89 GLY A O 1
ATOM 715 N N . THR A 1 90 ? 5.834 5.454 -16.501 1.00 73.44 90 THR A N 1
ATOM 716 C CA . THR A 1 90 ? 7.082 5.319 -17.276 1.00 73.44 90 THR A CA 1
ATOM 717 C C . THR A 1 90 ? 7.967 4.195 -16.732 1.00 73.44 90 THR A C 1
ATOM 719 O O . THR A 1 90 ? 7.778 3.809 -15.592 1.00 73.44 90 THR A O 1
ATOM 722 N N . LYS A 1 91 ? 8.892 3.655 -17.555 1.00 67.75 91 LYS A N 1
ATOM 723 C CA . LYS A 1 91 ? 9.804 2.479 -17.402 1.00 67.75 91 LYS A CA 1
ATOM 724 C C . LYS A 1 91 ? 9.770 1.612 -16.115 1.00 67.75 91 LYS A C 1
ATOM 726 O O . LYS A 1 91 ? 9.854 0.401 -16.277 1.00 67.75 91 LYS A O 1
ATOM 731 N N . ASN A 1 92 ? 9.638 2.159 -14.902 1.00 72.75 92 ASN A N 1
ATOM 732 C CA . ASN A 1 92 ? 9.571 1.448 -13.616 1.00 72.75 92 ASN A CA 1
ATOM 733 C C . ASN A 1 92 ? 8.500 1.983 -12.633 1.00 72.75 92 ASN A C 1
ATOM 735 O O . ASN A 1 92 ? 8.648 1.804 -11.433 1.00 72.75 92 ASN A O 1
ATOM 739 N N . GLU A 1 93 ? 7.458 2.672 -13.090 1.00 75.38 93 GLU A N 1
ATOM 740 C CA . GLU A 1 93 ? 6.424 3.256 -12.228 1.00 75.38 93 GLU A CA 1
ATOM 741 C C . GLU A 1 93 ? 5.091 2.521 -12.378 1.00 75.38 93 GLU A C 1
ATOM 743 O O . GLU A 1 93 ? 4.636 2.237 -13.490 1.00 75.38 93 GLU A O 1
ATOM 748 N N . ILE A 1 94 ? 4.430 2.264 -11.254 1.00 77.75 94 ILE A N 1
ATOM 749 C CA . ILE A 1 94 ? 3.051 1.784 -11.211 1.00 77.75 94 ILE A CA 1
ATOM 750 C C . ILE A 1 94 ? 2.279 2.537 -10.139 1.00 77.75 94 ILE A C 1
ATOM 752 O O . ILE A 1 94 ? 2.795 2.793 -9.055 1.00 77.75 94 ILE A O 1
ATOM 756 N N . THR A 1 95 ? 1.033 2.879 -10.431 1.00 82.56 95 THR A N 1
ATOM 757 C CA . THR A 1 95 ? 0.090 3.380 -9.439 1.00 82.56 95 THR A CA 1
ATOM 758 C C . THR A 1 95 ? -0.923 2.286 -9.147 1.00 82.56 95 THR A C 1
ATOM 760 O O . THR A 1 95 ? -1.647 1.855 -10.042 1.00 82.56 95 THR A O 1
ATOM 763 N N . LEU A 1 96 ? -0.963 1.822 -7.903 1.00 82.69 96 LEU A N 1
ATOM 764 C CA . LEU A 1 96 ? -1.985 0.906 -7.408 1.00 82.69 96 LEU A CA 1
ATOM 765 C C . LEU A 1 96 ? -3.215 1.717 -7.008 1.00 82.69 96 LEU A C 1
ATOM 767 O O . LEU A 1 96 ? -3.079 2.697 -6.276 1.00 82.69 96 LEU A O 1
ATOM 771 N N . ILE A 1 97 ? -4.389 1.303 -7.480 1.00 81.94 97 ILE A N 1
ATOM 772 C CA . ILE A 1 97 ? -5.677 1.888 -7.101 1.00 81.94 97 ILE A CA 1
ATOM 773 C C . ILE A 1 97 ? -6.342 0.935 -6.116 1.00 81.94 97 ILE A C 1
ATOM 775 O O . ILE A 1 97 ? -6.623 -0.215 -6.465 1.00 81.94 97 ILE A O 1
ATOM 779 N N . LEU A 1 98 ? -6.583 1.413 -4.898 1.00 83.19 98 LEU A N 1
ATOM 780 C CA . LEU A 1 98 ? -7.186 0.629 -3.826 1.00 83.19 98 LEU A CA 1
ATOM 781 C C . LEU A 1 98 ? -8.542 1.215 -3.421 1.00 83.19 98 LEU A C 1
ATOM 783 O O . LEU A 1 98 ? -8.650 2.434 -3.248 1.00 83.19 98 LEU A O 1
ATOM 787 N N . LEU A 1 99 ? -9.543 0.348 -3.239 1.00 80.50 99 LEU A N 1
ATOM 788 C CA . LEU A 1 99 ? -10.891 0.691 -2.774 1.00 80.50 99 LEU A CA 1
ATOM 789 C C . LEU A 1 99 ? -11.302 -0.169 -1.578 1.00 80.50 99 LEU A C 1
ATOM 791 O O . LEU A 1 99 ? -10.965 -1.371 -1.552 1.00 80.50 99 LEU A O 1
#

Organism: NCBI:txid1128970

Radius of gyration: 12.89 Å; chains: 1; bounding box: 38×26×35 Å

Foldseek 3Di:
DDDQKFKDKDWPDDLVPRVVVRVQLSCCVVCVVDRDPPDDPVSQVSLCVRQVPIKMKIKIQAAPVPCDPSSQVVVCVSNVWDFPDWDDDPPRIIITITD